Protein AF-A0A967KEA1-F1 (afdb_monomer_lite)

Radius of gyration: 14.9 Å; chains: 1; bounding box: 35×21×41 Å

Structure (mmCIF, N/CA/C/O backbone):
data_AF-A0A967KEA1-F1
#
_entry.id   AF-A0A967KEA1-F1
#
loop_
_atom_site.group_PDB
_atom_site.id
_atom_site.type_symbol
_atom_site.label_atom_id
_atom_site.label_alt_id
_atom_site.label_comp_id
_atom_site.label_asym_id
_atom_site.label_entity_id
_atom_site.label_seq_id
_atom_site.pdbx_PDB_ins_code
_atom_site.Cartn_x
_atom_site.Cartn_y
_atom_site.Cartn_z
_atom_site.occupancy
_atom_site.B_iso_or_equiv
_atom_site.auth_seq_id
_atom_site.auth_comp_id
_atom_site.auth_asym_id
_atom_site.auth_atom_id
_atom_site.pdbx_PDB_model_num
ATOM 1 N N . LYS A 1 1 ? -12.993 -6.829 13.426 1.00 82.44 1 LYS A N 1
ATOM 2 C CA . LYS A 1 1 ? -12.336 -7.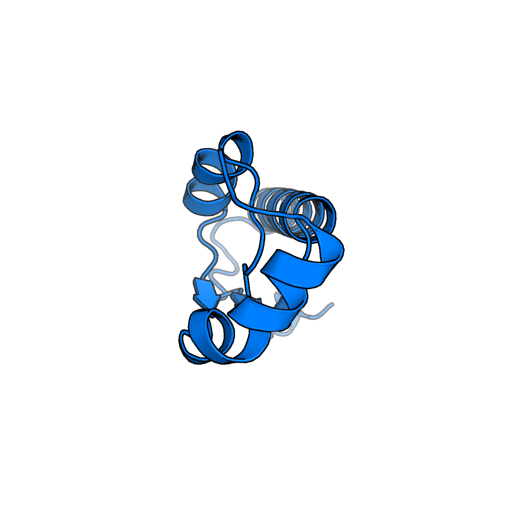609 14.510 1.00 82.44 1 LYS A CA 1
ATOM 3 C C . LYS A 1 1 ? -11.079 -6.915 15.031 1.00 82.44 1 LYS A C 1
ATOM 5 O O . LYS A 1 1 ? -11.052 -6.627 16.212 1.00 82.44 1 LYS A O 1
ATOM 10 N N . ALA A 1 2 ? -10.093 -6.600 14.182 1.00 91.94 2 ALA A N 1
ATOM 11 C CA . ALA A 1 2 ? -8.868 -5.909 14.609 1.00 91.94 2 ALA A CA 1
ATOM 12 C C . ALA A 1 2 ? -9.131 -4.541 15.274 1.00 91.94 2 ALA A C 1
ATOM 14 O O . ALA A 1 2 ? -8.668 -4.306 16.383 1.00 91.94 2 ALA A O 1
ATOM 15 N N . ILE A 1 3 ? -9.953 -3.690 14.648 1.00 91.56 3 ILE A N 1
ATOM 16 C CA . ILE A 1 3 ? -10.213 -2.321 15.128 1.00 91.56 3 ILE A CA 1
ATOM 17 C C . ILE A 1 3 ? -10.906 -2.286 16.503 1.00 91.56 3 ILE A C 1
ATOM 19 O O . ILE A 1 3 ? -10.355 -1.656 17.403 1.00 91.56 3 ILE A O 1
ATOM 23 N N . PRO A 1 4 ? -12.015 -3.023 16.749 1.00 90.25 4 PRO A N 1
ATOM 24 C CA . PRO A 1 4 ? -12.587 -3.127 18.097 1.00 90.25 4 PRO A CA 1
ATOM 25 C C . PRO A 1 4 ? -11.635 -3.707 19.151 1.00 90.25 4 PRO A C 1
ATOM 27 O O . PRO A 1 4 ? -11.826 -3.467 20.336 1.00 90.25 4 PRO A O 1
ATOM 30 N N . ALA A 1 5 ? -10.622 -4.471 18.733 1.00 92.69 5 ALA A N 1
ATOM 31 C CA . ALA A 1 5 ? -9.586 -5.010 19.611 1.00 92.69 5 ALA A CA 1
ATOM 32 C C . ALA A 1 5 ? -8.389 -4.053 19.801 1.00 92.69 5 ALA A C 1
ATOM 34 O O . ALA A 1 5 ? -7.400 -4.437 20.418 1.00 92.69 5 ALA A O 1
ATOM 35 N N . GLY A 1 6 ? -8.445 -2.829 19.260 1.00 91.69 6 GLY A N 1
ATOM 36 C CA . GLY A 1 6 ? -7.376 -1.833 19.375 1.00 91.69 6 GLY A CA 1
ATOM 37 C C . GLY A 1 6 ? -6.148 -2.101 18.497 1.00 91.69 6 GLY A C 1
ATOM 38 O O . GLY A 1 6 ? -5.091 -1.523 18.735 1.00 91.69 6 GLY A O 1
ATOM 39 N N . LEU A 1 7 ? -6.259 -2.972 17.488 1.00 93.62 7 LEU A N 1
ATOM 40 C CA . LEU A 1 7 ? -5.148 -3.351 16.609 1.00 93.62 7 LEU A CA 1
ATOM 41 C C . LEU A 1 7 ? -5.192 -2.577 15.289 1.00 93.62 7 LEU A C 1
ATOM 43 O O . LEU A 1 7 ? -6.196 -2.615 14.570 1.00 93.62 7 LEU A O 1
ATOM 47 N N . SER A 1 8 ? -4.089 -1.909 14.942 1.00 94.06 8 SER A N 1
ATOM 48 C CA . SER A 1 8 ? -3.959 -1.227 13.654 1.00 94.06 8 SER A CA 1
ATOM 49 C C . SER A 1 8 ? -3.702 -2.205 12.505 1.00 94.06 8 SER A C 1
ATOM 51 O O . SER A 1 8 ? -3.064 -3.244 12.662 1.00 94.06 8 SER A O 1
ATOM 53 N N . LEU A 1 9 ? -4.210 -1.851 11.326 1.00 94.81 9 LEU A N 1
ATOM 54 C CA . LEU A 1 9 ? -3.973 -2.573 10.084 1.00 94.81 9 LEU A CA 1
ATOM 55 C C . LEU A 1 9 ? -2.653 -2.150 9.428 1.00 94.81 9 LEU A C 1
ATOM 57 O O . LEU A 1 9 ? -2.286 -0.971 9.449 1.00 94.81 9 LEU A O 1
ATOM 61 N N . ALA A 1 10 ? -1.994 -3.126 8.808 1.00 97.50 10 ALA A N 1
ATOM 62 C CA . ALA A 1 10 ? -0.874 -2.945 7.896 1.00 97.50 10 ALA A CA 1
ATOM 63 C C . ALA A 1 10 ? -1.200 -3.688 6.600 1.00 97.50 10 ALA A C 1
ATOM 65 O O . ALA A 1 10 ? -1.450 -4.895 6.637 1.00 97.50 10 ALA A O 1
ATOM 66 N N . ILE A 1 11 ? -1.259 -2.967 5.484 1.00 98.00 11 ILE A N 1
ATOM 67 C CA . ILE A 1 11 ? -1.670 -3.510 4.186 1.00 98.00 11 ILE A CA 1
ATOM 68 C C . ILE A 1 11 ? -0.486 -3.408 3.233 1.00 98.00 11 ILE A C 1
ATOM 70 O O . ILE A 1 11 ? 0.012 -2.317 2.990 1.00 98.00 11 ILE A O 1
ATOM 74 N N . HIS A 1 12 ? -0.030 -4.531 2.689 1.00 98.56 12 HIS A N 1
ATOM 75 C CA . HIS A 1 12 ? 1.013 -4.541 1.666 1.00 98.56 12 HIS A CA 1
ATOM 76 C C . HIS A 1 12 ? 0.408 -4.209 0.295 1.00 98.56 12 HIS A C 1
ATOM 78 O O . HIS A 1 12 ? -0.455 -4.953 -0.174 1.00 98.56 12 HIS A O 1
ATOM 84 N N . ALA A 1 13 ? 0.867 -3.132 -0.356 1.00 98.56 13 ALA A N 1
ATOM 85 C CA . ALA A 1 13 ? 0.411 -2.744 -1.692 1.00 98.56 13 ALA A CA 1
ATOM 86 C C . ALA A 1 13 ? 1.538 -2.104 -2.526 1.00 98.56 13 ALA A C 1
ATOM 88 O O . ALA A 1 13 ? 2.090 -1.062 -2.176 1.00 98.56 13 ALA A O 1
ATOM 89 N N . ILE A 1 14 ? 1.870 -2.733 -3.658 1.00 98.00 14 ILE A N 1
ATOM 90 C CA . ILE A 1 14 ? 2.939 -2.276 -4.564 1.00 98.00 14 ILE A CA 1
ATOM 91 C C . ILE A 1 14 ? 2.360 -1.640 -5.827 1.00 98.00 14 ILE A C 1
ATOM 93 O O . ILE A 1 14 ? 2.710 -0.505 -6.128 1.00 98.00 14 ILE A O 1
ATOM 97 N N . GLY A 1 15 ? 1.496 -2.359 -6.552 1.00 97.25 15 GLY A N 1
ATOM 98 C CA . GLY A 1 15 ? 0.899 -1.890 -7.806 1.00 97.25 15 GLY A CA 1
ATOM 99 C C . GLY A 1 15 ? -0.146 -0.790 -7.610 1.00 97.25 15 GLY A C 1
ATOM 100 O O . GLY A 1 15 ? -0.760 -0.694 -6.548 1.00 97.25 15 GLY A O 1
ATOM 101 N N . ASP A 1 16 ? -0.398 -0.014 -8.660 1.00 97.56 16 ASP A N 1
ATOM 102 C CA . ASP A 1 16 ? -1.373 1.084 -8.690 1.00 97.56 16 ASP A CA 1
ATOM 103 C C . ASP A 1 16 ? -2.774 0.629 -8.268 1.00 97.56 16 ASP A C 1
ATOM 105 O O . ASP A 1 16 ? -3.339 1.176 -7.322 1.00 97.56 16 ASP A O 1
ATOM 109 N N . LYS A 1 17 ? -3.294 -0.453 -8.859 1.00 98.38 17 LYS A N 1
ATOM 11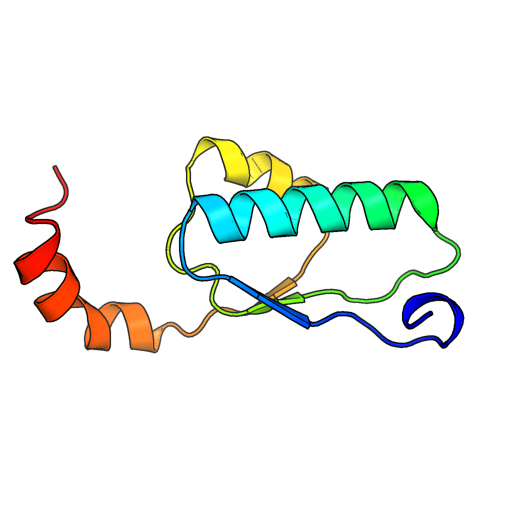0 C CA . LYS A 1 17 ? -4.603 -0.998 -8.474 1.00 98.38 17 LYS A CA 1
ATOM 111 C C . LYS A 1 17 ? -4.625 -1.489 -7.025 1.00 98.38 17 LYS A C 1
ATOM 113 O O . LYS A 1 17 ? -5.621 -1.315 -6.334 1.00 98.38 17 LYS A O 1
ATOM 118 N N . ALA A 1 18 ? -3.538 -2.094 -6.543 1.00 98.56 18 ALA A N 1
ATOM 119 C CA . ALA A 1 18 ? -3.464 -2.547 -5.154 1.00 98.56 18 ALA A CA 1
ATOM 120 C C . ALA A 1 18 ? -3.494 -1.360 -4.176 1.00 98.56 18 ALA A C 1
ATOM 122 O O . ALA A 1 18 ? -4.172 -1.425 -3.151 1.00 98.56 18 ALA A O 1
ATOM 123 N N . ASN A 1 19 ? -2.798 -0.272 -4.514 1.00 98.50 19 ASN A N 1
ATOM 124 C CA . ASN A 1 19 ? -2.824 0.971 -3.749 1.00 98.50 19 ASN A CA 1
ATOM 125 C C . ASN A 1 19 ? -4.215 1.611 -3.766 1.00 98.50 19 ASN A C 1
ATOM 127 O O . ASN A 1 19 ? -4.714 1.963 -2.699 1.00 98.50 19 ASN A O 1
ATOM 131 N N . HIS A 1 20 ? -4.869 1.682 -4.928 1.00 98.38 20 HIS A N 1
ATOM 132 C CA . HIS A 1 20 ? -6.239 2.180 -5.052 1.00 98.38 20 HIS A CA 1
ATOM 133 C C . HIS A 1 20 ? -7.201 1.442 -4.108 1.00 98.38 20 HIS A C 1
ATOM 135 O O . HIS A 1 20 ? -7.847 2.060 -3.262 1.00 98.38 20 HIS A O 1
ATOM 141 N N . GLU A 1 21 ? -7.241 0.109 -4.180 1.00 98.44 21 GLU A N 1
ATOM 142 C CA . GLU A 1 21 ? -8.124 -0.716 -3.344 1.00 98.44 21 GLU A CA 1
ATOM 143 C C . GLU A 1 21 ? -7.817 -0.559 -1.845 1.00 98.44 21 GLU A C 1
ATOM 145 O O . GLU A 1 21 ? -8.731 -0.458 -1.023 1.00 98.44 21 GLU A O 1
ATOM 150 N N . ALA A 1 22 ? -6.535 -0.487 -1.469 1.00 97.94 22 ALA A N 1
ATOM 151 C CA . ALA A 1 22 ? -6.129 -0.271 -0.081 1.00 97.94 22 ALA A CA 1
ATOM 152 C C . ALA A 1 22 ? -6.577 1.102 0.449 1.00 97.94 22 ALA A C 1
ATOM 154 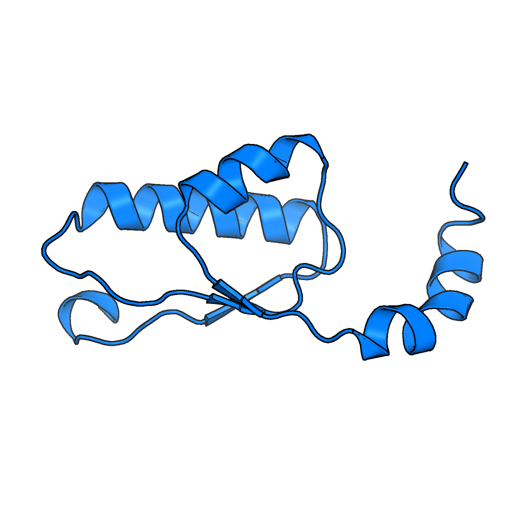O O . ALA A 1 22 ? -7.071 1.194 1.576 1.00 97.94 22 ALA A O 1
ATOM 155 N N . ILE A 1 23 ? -6.449 2.156 -0.362 1.00 97.50 23 ILE A N 1
ATOM 156 C CA . ILE A 1 23 ? -6.909 3.510 -0.030 1.00 97.50 23 ILE A CA 1
ATOM 157 C C . ILE A 1 23 ? -8.429 3.520 0.161 1.00 97.50 23 ILE A C 1
ATOM 159 O O . ILE A 1 23 ? -8.902 3.983 1.200 1.00 97.50 23 ILE A O 1
ATOM 163 N N . GLN A 1 24 ? -9.193 2.965 -0.787 1.00 97.19 24 GLN A N 1
ATOM 164 C CA . GLN A 1 24 ? -10.657 2.914 -0.695 1.00 97.19 24 GLN A CA 1
ATOM 165 C C . GLN A 1 24 ? -11.121 2.122 0.533 1.00 97.19 24 GLN A C 1
ATOM 167 O O . GLN A 1 24 ? -12.006 2.563 1.268 1.00 97.19 24 GLN A O 1
ATOM 172 N N . ALA A 1 25 ? -10.490 0.979 0.815 1.00 94.81 25 ALA A N 1
ATOM 173 C CA . ALA A 1 25 ? -10.802 0.182 1.996 1.00 94.81 25 ALA A CA 1
ATOM 174 C C . ALA A 1 25 ? -10.573 0.965 3.298 1.00 94.81 25 ALA A C 1
ATOM 176 O O . ALA A 1 25 ? -11.390 0.883 4.215 1.00 94.81 25 ALA A O 1
ATOM 177 N N . LEU A 1 26 ? -9.489 1.739 3.384 1.00 93.12 26 LEU A N 1
ATOM 178 C CA . LEU A 1 26 ? -9.168 2.528 4.573 1.00 93.12 26 LEU A CA 1
ATOM 179 C C . LEU A 1 26 ? -10.072 3.749 4.748 1.00 93.12 26 LEU A C 1
ATOM 181 O O . LEU A 1 26 ? -10.450 4.043 5.880 1.00 93.12 26 LEU A O 1
ATOM 185 N N . ILE A 1 27 ? -10.476 4.409 3.659 1.00 92.94 27 ILE A N 1
ATOM 186 C CA . ILE A 1 27 ? -11.507 5.459 3.695 1.00 92.94 27 ILE A CA 1
ATOM 187 C C . ILE A 1 27 ? -12.805 4.880 4.271 1.00 92.94 27 ILE A C 1
ATOM 189 O O . ILE A 1 27 ? -13.297 5.364 5.288 1.00 92.94 27 ILE A O 1
ATOM 193 N N . ASN A 1 28 ? -13.280 3.763 3.712 1.00 92.31 28 ASN A N 1
ATOM 194 C CA . ASN A 1 28 ? -14.499 3.097 4.177 1.00 92.31 28 ASN A CA 1
ATOM 195 C C . ASN A 1 28 ? -14.414 2.667 5.651 1.00 92.31 28 ASN A C 1
ATOM 197 O O . ASN A 1 28 ? -15.400 2.724 6.388 1.00 92.31 28 ASN A O 1
ATOM 201 N N . ILE A 1 29 ? -13.238 2.221 6.098 1.00 90.31 29 ILE A N 1
ATOM 202 C CA . ILE A 1 29 ? -12.985 1.858 7.495 1.00 90.31 29 ILE A CA 1
ATOM 203 C C . ILE A 1 29 ? -13.084 3.085 8.404 1.00 90.31 29 ILE A C 1
ATOM 205 O O . ILE A 1 29 ? -13.755 3.015 9.435 1.00 90.31 29 ILE A O 1
ATOM 209 N N . ASN A 1 30 ? -12.450 4.196 8.030 1.00 86.81 30 ASN A N 1
ATOM 210 C CA . ASN A 1 30 ? -12.494 5.426 8.816 1.00 86.81 30 ASN A CA 1
ATOM 211 C C . ASN A 1 30 ? -13.931 5.953 8.938 1.00 86.81 30 ASN A C 1
ATOM 213 O O . ASN A 1 30 ? -14.347 6.320 10.037 1.00 86.81 30 ASN A O 1
ATOM 217 N N . ASP A 1 31 ? -14.710 5.889 7.856 1.00 88.38 31 ASP A N 1
ATOM 218 C CA . ASP A 1 31 ? -16.127 6.269 7.852 1.00 88.38 31 ASP A CA 1
ATOM 219 C C . ASP A 1 31 ? -16.983 5.336 8.727 1.00 88.38 31 ASP A C 1
ATOM 221 O O . ASP A 1 31 ? -17.915 5.779 9.399 1.00 88.38 31 ASP A O 1
ATOM 225 N N . SER A 1 32 ? -16.652 4.040 8.769 1.00 89.44 32 SER A N 1
ATOM 226 C CA . SER A 1 32 ? -17.415 3.032 9.523 1.00 89.44 32 SER A CA 1
ATOM 227 C C . SER A 1 32 ? -17.155 3.053 11.032 1.00 89.44 32 SER A C 1
ATOM 229 O O . SER A 1 32 ? -18.057 2.753 11.815 1.00 89.44 32 SER A O 1
ATOM 231 N N . PHE A 1 33 ? -15.922 3.340 11.461 1.00 85.44 33 PHE A N 1
ATOM 232 C CA . PHE A 1 33 ? -15.533 3.306 12.880 1.00 85.44 33 PHE A CA 1
ATOM 233 C C . PHE A 1 33 ? -15.470 4.696 13.529 1.00 85.44 33 PHE A C 1
ATOM 235 O O . PHE A 1 33 ? -15.556 4.792 14.760 1.00 85.44 33 PHE A O 1
ATOM 242 N N . GLY A 1 34 ? -15.375 5.761 12.727 1.00 73.88 34 GLY A N 1
ATOM 243 C CA . GLY A 1 34 ? -15.335 7.148 13.182 1.00 73.88 34 GLY A CA 1
ATOM 244 C C . GLY A 1 34 ? -14.180 7.459 14.143 1.00 73.88 34 GLY A C 1
ATOM 245 O O . GLY A 1 34 ? -13.240 6.685 14.329 1.00 73.88 34 GLY A O 1
ATOM 246 N N . ASP A 1 35 ? -14.275 8.605 14.820 1.00 70.50 35 ASP A N 1
ATOM 247 C CA . ASP A 1 35 ? -13.241 9.116 15.734 1.00 70.50 35 ASP A CA 1
ATOM 248 C C . ASP A 1 35 ? -13.008 8.261 16.996 1.00 70.50 35 ASP A C 1
ATOM 250 O O . ASP A 1 35 ? -12.033 8.480 17.717 1.00 70.50 35 ASP A O 1
ATOM 254 N N . ASN A 1 36 ? -13.876 7.285 17.277 1.00 66.75 36 ASN A N 1
ATOM 255 C CA . ASN A 1 36 ? -13.776 6.426 18.462 1.00 66.75 36 ASN A CA 1
ATOM 256 C C . ASN A 1 36 ? -12.587 5.454 18.392 1.00 66.75 36 ASN A C 1
ATOM 258 O O . ASN A 1 36 ? -12.133 4.962 19.424 1.00 66.75 36 ASN A O 1
ATOM 262 N N . PHE A 1 37 ? -12.061 5.195 17.191 1.00 69.69 37 PHE A N 1
ATOM 263 C CA . PHE A 1 37 ? -10.935 4.293 16.970 1.00 69.69 37 PHE A CA 1
ATOM 264 C C . PHE A 1 37 ? -9.863 4.966 16.105 1.00 69.69 37 PHE A C 1
ATOM 266 O O . PHE A 1 37 ? -9.632 4.577 14.963 1.00 69.69 37 PHE A O 1
ATOM 273 N N . LYS A 1 38 ? -9.166 5.968 16.663 1.00 76.31 38 LYS A N 1
ATOM 274 C CA . LYS A 1 38 ? -8.008 6.631 16.023 1.00 76.31 38 LYS A CA 1
ATOM 275 C C . LYS A 1 38 ? -6.772 5.729 16.004 1.00 76.31 38 LYS A C 1
ATOM 277 O O . LYS A 1 38 ? -5.768 5.996 16.665 1.00 76.31 38 LYS A O 1
ATOM 282 N N . LEU A 1 39 ? -6.848 4.632 15.261 1.00 88.50 39 LEU A N 1
ATOM 283 C CA . LEU A 1 39 ? -5.729 3.726 15.043 1.00 88.50 39 LEU A CA 1
ATOM 284 C C . LEU A 1 39 ? -4.888 4.215 13.866 1.00 88.50 39 LEU A C 1
ATOM 286 O O . LEU A 1 39 ? -5.400 4.644 12.838 1.00 88.50 39 LEU A O 1
ATOM 290 N N . ARG A 1 40 ? -3.565 4.119 14.001 1.00 90.50 40 ARG A N 1
ATOM 291 C CA . ARG A 1 40 ? -2.637 4.481 12.926 1.00 90.50 40 ARG A CA 1
ATOM 292 C C . ARG A 1 40 ? -2.484 3.318 11.951 1.00 90.50 40 ARG A C 1
ATOM 294 O O . ARG A 1 40 ? -1.625 2.456 12.142 1.00 90.50 40 ARG A O 1
ATOM 301 N N . HIS A 1 41 ? -3.355 3.268 10.951 1.00 94.56 41 HIS A N 1
ATOM 302 C CA . HIS A 1 41 ? -3.248 2.328 9.838 1.00 94.56 41 HIS A CA 1
ATOM 303 C C . HIS A 1 41 ? -2.080 2.692 8.919 1.00 94.56 41 HIS A C 1
ATOM 305 O O . HIS A 1 41 ? -1.684 3.860 8.835 1.00 94.56 41 HIS A O 1
ATOM 311 N N . ARG A 1 42 ? -1.519 1.691 8.238 1.00 97.44 42 ARG A N 1
ATOM 312 C CA . ARG A 1 42 ? -0.437 1.894 7.274 1.00 97.44 42 ARG A CA 1
ATOM 313 C C . ARG A 1 42 ? -0.607 1.058 6.012 1.00 97.44 42 ARG A C 1
ATOM 315 O O . ARG A 1 42 ? -1.073 -0.081 6.085 1.00 97.44 42 ARG A O 1
ATOM 322 N N . ILE A 1 43 ? -0.195 1.630 4.887 1.00 98.44 43 ILE A N 1
ATOM 323 C CA . ILE A 1 43 ? 0.056 0.902 3.644 1.00 98.44 43 ILE A CA 1
ATOM 324 C C . ILE A 1 43 ? 1.574 0.776 3.504 1.00 98.44 43 ILE A C 1
ATOM 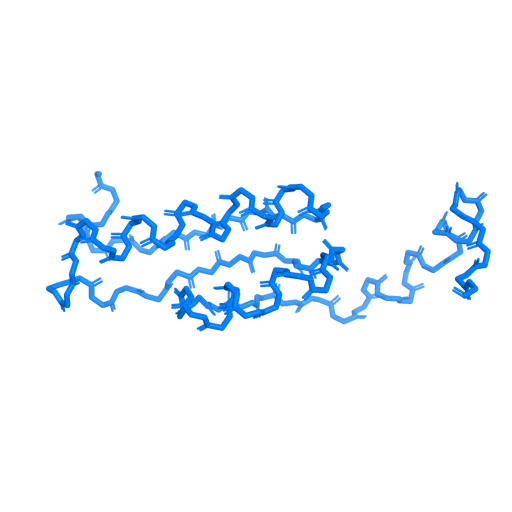326 O O . ILE A 1 43 ? 2.292 1.772 3.600 1.00 98.44 43 ILE A O 1
ATOM 330 N N . GLU A 1 44 ? 2.055 -0.447 3.324 1.00 98.62 44 GLU A N 1
ATOM 331 C CA . GLU A 1 44 ? 3.463 -0.756 3.080 1.00 98.62 44 GLU A CA 1
ATOM 332 C C . GLU A 1 44 ? 3.778 -0.620 1.590 1.00 98.62 44 GLU A C 1
ATOM 334 O O . GLU A 1 44 ? 2.972 -1.025 0.749 1.00 98.62 44 GLU A O 1
ATOM 339 N N . HIS A 1 45 ? 4.983 -0.140 1.290 1.00 98.19 45 HIS A N 1
ATOM 340 C CA . HIS A 1 45 ? 5.536 0.109 -0.041 1.00 98.19 45 HIS A CA 1
ATOM 341 C C . HIS A 1 45 ? 5.003 1.365 -0.710 1.00 98.19 45 HIS A C 1
ATOM 343 O O . HIS A 1 45 ? 5.771 2.315 -0.865 1.00 98.19 45 HIS A O 1
ATOM 349 N N . VAL A 1 46 ? 3.725 1.388 -1.105 1.00 97.56 46 VAL A N 1
ATOM 350 C CA . VAL A 1 46 ? 3.139 2.505 -1.878 1.00 97.56 46 VAL A CA 1
ATOM 351 C C . VAL A 1 46 ? 4.019 2.852 -3.095 1.00 97.56 46 VAL A C 1
ATOM 353 O O . VAL A 1 46 ? 4.297 4.009 -3.396 1.00 97.56 46 VAL A O 1
ATOM 356 N N . GLN A 1 47 ? 4.550 1.817 -3.753 1.00 96.62 47 GLN A N 1
ATOM 357 C CA . GLN A 1 47 ? 5.664 1.958 -4.696 1.00 96.62 47 GLN A CA 1
ATOM 358 C C . GLN A 1 47 ? 5.218 2.467 -6.071 1.00 96.62 47 GLN A C 1
ATOM 360 O O . GLN A 1 47 ? 5.872 3.330 -6.656 1.00 96.62 47 GLN A O 1
ATOM 365 N N . VAL A 1 48 ? 4.096 1.958 -6.582 1.00 95.75 48 VAL A N 1
ATOM 366 C CA . VAL A 1 48 ? 3.472 2.403 -7.830 1.00 95.75 48 VAL A CA 1
ATOM 367 C C . VAL A 1 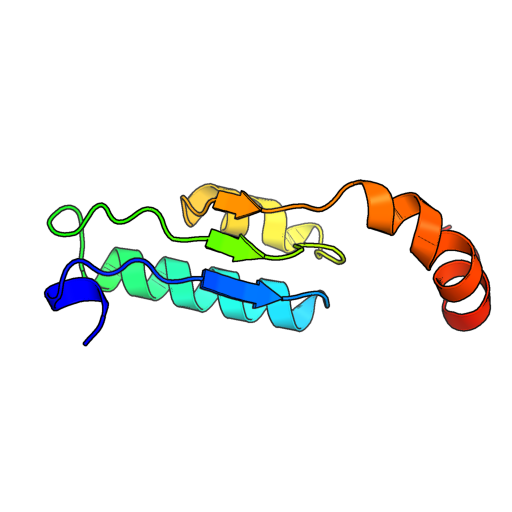48 ? 2.092 2.948 -7.491 1.00 95.75 48 VAL A C 1
ATOM 369 O O . VAL A 1 48 ? 1.196 2.192 -7.129 1.00 95.75 48 VAL A O 1
ATOM 372 N N . ILE A 1 49 ? 1.916 4.263 -7.587 1.00 96.31 49 ILE A N 1
ATOM 373 C CA . ILE A 1 49 ? 0.648 4.935 -7.287 1.00 96.31 49 ILE A CA 1
ATOM 374 C C . ILE A 1 49 ? 0.189 5.756 -8.488 1.00 96.31 49 ILE A C 1
ATOM 376 O O . ILE A 1 49 ? 0.997 6.438 -9.125 1.00 96.31 49 ILE A O 1
ATOM 380 N N . HIS A 1 50 ? -1.105 5.683 -8.800 1.00 96.69 50 HIS A N 1
ATOM 381 C CA . HIS A 1 50 ? -1.698 6.514 -9.839 1.00 96.69 50 HIS A CA 1
ATOM 382 C C . HIS A 1 50 ? -1.848 7.963 -9.330 1.00 96.69 50 HIS A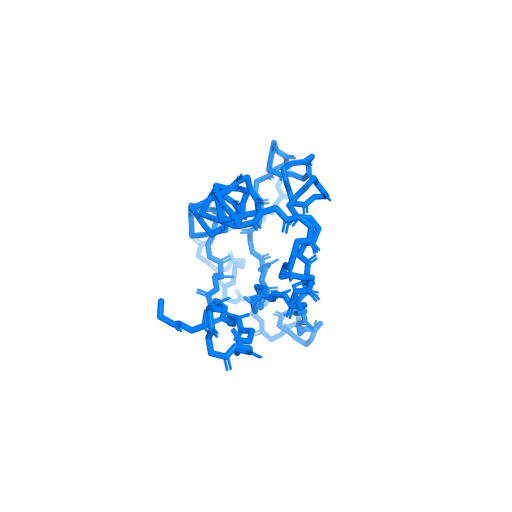 C 1
ATOM 384 O O . HIS A 1 50 ? -2.233 8.155 -8.174 1.00 96.69 50 HIS A O 1
ATOM 390 N N . PRO A 1 51 ? -1.582 9.003 -10.146 1.00 96.31 51 PRO A N 1
ATOM 391 C CA . PRO A 1 51 ? -1.711 10.399 -9.710 1.00 96.31 51 PRO A CA 1
ATOM 392 C C . PRO A 1 51 ? -3.086 10.751 -9.121 1.00 96.31 51 PRO A C 1
ATOM 394 O O . PRO A 1 51 ? -3.166 11.486 -8.136 1.00 96.31 51 PRO A O 1
ATOM 397 N N . ASP A 1 52 ? -4.154 10.173 -9.674 1.00 97.88 52 ASP A N 1
ATOM 398 C CA . ASP A 1 52 ? -5.536 10.393 -9.216 1.00 97.88 52 ASP A CA 1
ATOM 399 C C . ASP A 1 52 ? -5.816 9.840 -7.809 1.00 97.88 52 ASP A C 1
ATOM 401 O O . ASP A 1 52 ? -6.766 10.273 -7.156 1.00 97.88 52 ASP A O 1
ATOM 405 N N . ASP A 1 53 ? -4.975 8.934 -7.302 1.00 97.94 53 ASP A N 1
ATOM 406 C CA . ASP A 1 53 ? -5.107 8.385 -5.952 1.00 97.94 53 ASP A CA 1
ATOM 407 C C . ASP A 1 53 ? -4.433 9.256 -4.884 1.00 97.94 53 ASP A C 1
ATOM 409 O O . ASP A 1 53 ? -4.692 9.073 -3.694 1.00 97.94 53 ASP A O 1
ATOM 413 N N . LEU A 1 54 ? -3.604 10.240 -5.259 1.00 96.50 54 LEU A N 1
ATOM 414 C CA . LEU A 1 54 ? -2.900 11.101 -4.298 1.00 96.50 54 LEU A CA 1
ATOM 415 C C . LEU A 1 54 ? -3.851 11.876 -3.359 1.00 96.50 54 LEU A C 1
ATOM 417 O O . LEU A 1 54 ? -3.582 11.914 -2.151 1.00 96.50 54 LEU A O 1
ATOM 421 N N . PRO A 1 55 ? -4.976 12.460 -3.832 1.00 96.31 55 PRO A N 1
ATOM 422 C CA . PRO A 1 55 ? -5.967 13.063 -2.942 1.00 96.31 55 PRO A CA 1
ATOM 423 C C . PRO A 1 55 ? -6.601 12.035 -1.998 1.00 96.31 55 PRO A C 1
ATOM 425 O O . PRO A 1 55 ? -6.770 12.318 -0.812 1.00 96.31 55 PRO A O 1
ATOM 428 N N . GLY A 1 56 ? -6.910 10.835 -2.501 1.00 94.50 56 GLY A N 1
ATOM 429 C CA . GLY A 1 56 ? -7.473 9.741 -1.709 1.00 94.50 56 GLY A CA 1
ATOM 430 C C . GLY A 1 56 ? -6.518 9.274 -0.612 1.00 94.50 56 GLY A C 1
ATOM 431 O O . GLY A 1 56 ? -6.918 9.164 0.546 1.00 94.50 56 GLY A O 1
ATOM 432 N N . LEU A 1 57 ? -5.236 9.099 -0.941 1.00 95.31 57 LEU A N 1
ATOM 433 C CA . LEU A 1 57 ? -4.193 8.731 0.013 1.00 95.31 57 LEU A CA 1
ATOM 434 C C . LEU A 1 57 ? -4.105 9.755 1.153 1.00 95.31 57 LEU A C 1
ATOM 436 O O . LEU A 1 57 ? -4.119 9.372 2.322 1.00 95.31 57 LEU A O 1
ATOM 440 N N . LYS A 1 58 ? -4.107 11.056 0.833 1.00 92.31 58 LYS A N 1
ATOM 441 C CA . LYS A 1 58 ? -4.135 12.134 1.835 1.00 92.31 58 LYS A CA 1
ATOM 442 C C . LYS A 1 58 ? -5.396 12.079 2.704 1.00 92.31 58 LYS A C 1
ATOM 444 O O . LYS A 1 58 ? -5.300 12.179 3.926 1.00 92.31 58 LYS A O 1
ATOM 449 N N . ASN A 1 59 ? -6.564 11.918 2.085 1.00 89.31 59 ASN A N 1
ATOM 450 C CA . ASN A 1 59 ? -7.853 11.918 2.781 1.00 89.31 59 ASN A CA 1
ATOM 451 C C . ASN A 1 59 ? -8.053 10.677 3.663 1.00 89.31 59 ASN A C 1
ATOM 453 O O . ASN A 1 59 ? -8.713 10.761 4.694 1.00 89.31 59 ASN A O 1
ATOM 457 N N . SER A 1 60 ? -7.439 9.546 3.308 1.00 89.25 60 SER A N 1
ATOM 458 C CA . SER A 1 60 ? -7.494 8.309 4.095 1.00 89.25 60 SER A CA 1
ATOM 459 C C . SER A 1 60 ? -6.781 8.402 5.452 1.00 89.25 60 SER A C 1
ATOM 461 O O . SER A 1 60 ? -6.926 7.499 6.275 1.00 89.25 60 SER A O 1
ATOM 463 N N . ASN A 1 61 ? -5.999 9.464 5.704 1.00 88.19 61 ASN A N 1
ATOM 464 C CA . ASN A 1 61 ? -5.224 9.657 6.937 1.00 88.19 61 ASN A CA 1
ATOM 465 C C . ASN A 1 61 ? -4.335 8.444 7.302 1.00 88.19 61 ASN A C 1
ATOM 467 O O . ASN A 1 61 ? -4.061 8.165 8.473 1.00 88.19 61 ASN A O 1
ATOM 471 N N . VAL A 1 62 ? -3.901 7.694 6.287 1.00 92.75 62 VAL A N 1
ATOM 472 C CA . VAL A 1 62 ? -3.039 6.524 6.435 1.00 92.75 62 VAL A CA 1
ATOM 473 C C . VAL A 1 62 ? -1.566 6.924 6.451 1.00 92.75 62 VAL A C 1
ATOM 475 O O . VAL A 1 62 ? -1.154 7.913 5.847 1.00 92.75 62 VAL A O 1
ATOM 478 N N . ILE A 1 63 ? -0.736 6.119 7.109 1.00 96.19 63 ILE A N 1
ATOM 479 C CA . ILE A 1 63 ? 0.715 6.191 6.940 1.00 96.19 63 ILE A CA 1
ATOM 480 C C . ILE A 1 63 ? 1.108 5.461 5.650 1.00 96.19 63 ILE A C 1
ATOM 482 O O . ILE A 1 63 ? 0.926 4.249 5.549 1.00 96.19 63 ILE A O 1
ATOM 486 N N . ALA A 1 64 ? 1.724 6.171 4.708 1.00 97.25 64 ALA A N 1
ATOM 487 C CA . ALA A 1 64 ? 2.482 5.549 3.626 1.00 97.25 64 ALA A CA 1
ATOM 488 C C . ALA A 1 64 ? 3.867 5.131 4.155 1.00 97.25 64 ALA A C 1
ATOM 490 O O . ALA A 1 64 ? 4.724 5.981 4.405 1.00 97.25 64 ALA A O 1
ATOM 491 N N . SER A 1 65 ? 4.083 3.835 4.387 1.00 98.12 65 SER A N 1
ATOM 492 C CA . SER A 1 65 ? 5.368 3.300 4.848 1.00 98.12 65 SER A CA 1
ATOM 493 C C . SER A 1 65 ? 6.207 2.863 3.649 1.00 98.12 65 SER A C 1
ATOM 495 O O . SER A 1 65 ? 6.052 1.760 3.129 1.00 98.12 65 SER A O 1
ATOM 497 N N . MET A 1 66 ? 7.065 3.771 3.186 1.00 97.75 66 MET A N 1
ATOM 498 C CA . MET A 1 66 ? 7.863 3.593 1.971 1.00 97.75 66 MET A CA 1
ATOM 499 C C . MET A 1 66 ? 9.290 3.129 2.276 1.00 97.75 66 MET A C 1
ATOM 501 O O . MET A 1 66 ? 9.866 3.482 3.306 1.00 97.75 66 MET A O 1
ATOM 505 N N . GLN A 1 67 ? 9.883 2.389 1.339 1.00 97.75 67 GLN A N 1
ATOM 506 C CA . GLN A 1 67 ? 11.256 1.888 1.398 1.00 97.75 67 GLN A CA 1
ATOM 507 C C . GLN A 1 67 ? 12.070 2.503 0.246 1.00 97.75 67 GLN A C 1
ATOM 509 O O . GLN A 1 67 ? 12.095 1.945 -0.849 1.00 97.75 67 GLN A O 1
ATOM 514 N N . PRO A 1 68 ? 12.758 3.644 0.463 1.00 96.38 68 PRO A N 1
ATOM 515 C CA . PRO A 1 68 ? 13.428 4.387 -0.610 1.00 96.38 68 PRO A CA 1
ATOM 516 C C . PRO A 1 68 ? 14.443 3.576 -1.423 1.00 96.38 68 PRO A C 1
ATOM 518 O O . PRO A 1 68 ? 14.676 3.881 -2.588 1.00 96.38 68 PRO A O 1
ATOM 521 N N . LEU A 1 69 ? 15.025 2.530 -0.827 1.00 97.56 69 LEU A N 1
ATOM 522 C CA . LEU A 1 69 ? 15.988 1.655 -1.495 1.00 97.56 69 LEU A CA 1
ATOM 523 C C . LEU A 1 69 ? 15.410 0.987 -2.755 1.00 97.56 69 LEU A C 1
ATOM 525 O O . LEU A 1 69 ? 16.154 0.781 -3.711 1.00 97.56 69 LEU A O 1
ATOM 529 N N . HIS A 1 70 ? 14.099 0.720 -2.787 1.00 96.12 70 HIS A N 1
ATOM 530 C CA . HIS A 1 70 ? 13.437 0.067 -3.920 1.00 96.12 70 HIS A CA 1
ATOM 531 C C . HIS A 1 70 ? 13.518 0.891 -5.207 1.00 96.12 70 HIS A C 1
ATOM 533 O O . HIS A 1 70 ? 13.588 0.333 -6.295 1.00 96.12 70 HIS A O 1
ATOM 539 N N . ALA A 1 71 ? 13.582 2.223 -5.097 1.00 93.19 71 ALA A N 1
ATOM 540 C CA . ALA A 1 71 ? 13.739 3.088 -6.263 1.00 93.19 71 ALA A CA 1
ATOM 541 C C . ALA A 1 71 ? 15.048 2.815 -7.020 1.00 93.19 71 ALA A C 1
ATOM 543 O O . ALA A 1 71 ? 15.101 3.032 -8.224 1.00 93.19 71 ALA A O 1
ATOM 544 N N . ILE A 1 72 ? 16.089 2.351 -6.319 1.00 95.38 72 ILE A N 1
ATOM 545 C CA . ILE A 1 72 ? 17.390 2.032 -6.911 1.00 95.38 72 ILE A CA 1
ATOM 546 C C . ILE A 1 72 ? 17.467 0.543 -7.252 1.00 95.38 72 ILE A C 1
ATOM 548 O O . ILE A 1 72 ? 17.874 0.208 -8.360 1.00 95.38 72 ILE A O 1
ATOM 552 N N . SER A 1 73 ? 17.074 -0.352 -6.335 1.00 96.75 73 SER A N 1
ATOM 553 C CA . SER A 1 73 ? 17.189 -1.801 -6.565 1.00 96.75 73 SER A CA 1
ATOM 554 C C . SER A 1 73 ? 16.323 -2.299 -7.716 1.00 96.75 73 SER A C 1
ATOM 556 O O . SER A 1 73 ? 16.716 -3.231 -8.411 1.00 96.75 73 SER A O 1
ATOM 558 N N . ASP A 1 74 ? 15.168 -1.671 -7.931 1.00 95.56 74 ASP A N 1
ATOM 559 C CA . ASP A 1 74 ? 14.180 -2.134 -8.904 1.00 95.56 74 ASP A CA 1
ATOM 560 C C . ASP A 1 74 ? 14.298 -1.372 -10.232 1.00 95.56 74 ASP A C 1
ATOM 562 O O . ASP A 1 74 ? 13.581 -1.679 -11.180 1.00 95.56 74 ASP A O 1
ATOM 566 N N . MET A 1 75 ? 15.192 -0.377 -10.312 1.00 93.56 75 MET A N 1
ATOM 567 C CA . MET A 1 75 ? 15.305 0.541 -11.449 1.00 93.56 75 MET A CA 1
ATOM 568 C C . MET A 1 75 ? 15.598 -0.191 -12.759 1.00 93.56 75 MET A C 1
ATOM 570 O O . MET A 1 75 ? 14.903 0.029 -13.747 1.00 93.56 75 MET A O 1
ATOM 574 N N . GLU A 1 76 ? 16.607 -1.066 -12.769 1.00 95.38 76 GLU A N 1
ATOM 575 C CA . GLU A 1 76 ? 17.011 -1.800 -13.976 1.00 95.38 76 GLU A CA 1
ATOM 576 C C . GLU A 1 76 ? 15.891 -2.728 -14.458 1.00 95.38 76 GLU A C 1
ATOM 578 O O . GLU A 1 76 ? 15.535 -2.712 -15.633 1.00 95.38 76 GLU A O 1
ATOM 583 N N . MET A 1 77 ? 15.265 -3.451 -13.526 1.00 95.38 77 MET A N 1
ATOM 584 C CA . MET A 1 77 ? 14.124 -4.328 -13.798 1.00 95.38 77 MET A CA 1
ATOM 585 C C . MET A 1 77 ? 12.916 -3.548 -14.340 1.00 95.38 77 MET A C 1
ATOM 587 O O . MET A 1 77 ? 12.273 -3.980 -15.298 1.00 95.38 77 MET A O 1
ATOM 591 N N . ALA A 1 78 ? 12.623 -2.374 -13.772 1.00 94.19 78 ALA A N 1
ATOM 592 C CA . ALA A 1 78 ? 11.539 -1.518 -14.240 1.00 94.19 78 ALA A CA 1
ATOM 593 C C . ALA A 1 78 ? 11.806 -0.985 -15.657 1.00 94.19 78 ALA A C 1
ATOM 595 O O . ALA A 1 78 ? 10.898 -0.999 -16.484 1.00 94.19 78 ALA A O 1
ATOM 596 N N . ILE A 1 79 ? 13.039 -0.565 -15.964 1.00 94.38 79 ILE A N 1
ATOM 597 C CA . ILE A 1 79 ? 13.422 -0.120 -17.314 1.00 94.38 79 ILE A CA 1
ATOM 598 C C . ILE A 1 79 ? 13.311 -1.276 -18.316 1.00 94.38 79 ILE A C 1
ATOM 600 O O . ILE A 1 79 ? 12.757 -1.086 -19.398 1.00 94.38 79 ILE A O 1
ATOM 604 N N . GLU A 1 80 ? 13.788 -2.473 -17.964 1.00 96.25 80 GLU A N 1
ATOM 605 C CA . GLU A 1 80 ? 13.745 -3.649 -18.842 1.00 96.25 80 GLU A CA 1
ATOM 606 C C . GLU A 1 80 ? 12.309 -4.045 -19.215 1.00 96.25 80 GLU A C 1
ATOM 608 O O . GLU A 1 80 ? 12.030 -4.361 -20.373 1.00 96.25 80 GLU A O 1
ATOM 613 N N . HIS A 1 81 ? 11.385 -4.020 -18.251 1.00 95.50 81 HIS A N 1
ATOM 614 C CA . HIS A 1 81 ? 10.028 -4.527 -18.463 1.00 95.50 81 HIS A CA 1
ATOM 615 C C . HIS A 1 81 ? 8.987 -3.462 -18.814 1.00 95.50 81 HIS A C 1
ATOM 617 O O . HIS A 1 81 ? 7.984 -3.798 -19.447 1.00 95.50 81 HIS A O 1
ATOM 623 N N . TRP A 1 82 ? 9.176 -2.205 -18.407 1.00 92.69 82 TRP A N 1
ATOM 624 C CA . TRP A 1 82 ? 8.220 -1.113 -18.650 1.00 92.69 82 TRP A CA 1
ATOM 625 C C . TRP A 1 82 ? 8.747 -0.043 -19.612 1.00 92.69 82 TRP A C 1
ATOM 627 O O . TRP A 1 82 ? 7.955 0.764 -20.097 1.00 92.69 82 TRP A O 1
ATOM 637 N N . GLY A 1 83 ? 10.044 -0.057 -19.925 1.00 91.94 83 GLY A N 1
ATOM 638 C CA . GLY A 1 83 ? 10.696 0.961 -20.744 1.00 91.94 83 GLY A CA 1
ATOM 639 C C . GLY A 1 83 ? 11.007 2.247 -19.975 1.00 91.94 83 GLY A C 1
ATOM 640 O O . GLY A 1 83 ? 10.784 2.363 -18.768 1.00 91.94 83 GLY A O 1
ATOM 641 N N . GLU A 1 84 ? 11.547 3.238 -20.687 1.00 86.19 84 GLU A N 1
ATOM 642 C CA . GLU A 1 84 ? 11.778 4.565 -20.116 1.00 86.19 84 GLU A CA 1
ATOM 643 C C . GLU A 1 84 ? 10.449 5.261 -19.804 1.00 86.19 84 GLU A C 1
ATOM 645 O O . GLU A 1 84 ? 9.495 5.210 -20.583 1.00 86.19 84 GLU A O 1
ATOM 650 N N . ARG A 1 85 ? 10.390 5.954 -18.661 1.00 73.12 85 ARG A N 1
ATOM 651 C CA . ARG A 1 85 ? 9.261 6.835 -18.356 1.00 73.12 85 ARG A CA 1
ATOM 652 C C . ARG A 1 85 ? 9.350 8.088 -19.226 1.00 73.12 85 ARG A C 1
ATOM 654 O O . ARG A 1 85 ? 10.215 8.927 -18.989 1.00 73.12 85 ARG A O 1
ATOM 661 N N . THR A 1 86 ? 8.455 8.189 -20.205 1.00 62.81 86 THR A N 1
ATOM 662 C CA . THR A 1 86 ? 8.210 9.393 -21.020 1.00 62.81 86 THR A CA 1
ATOM 663 C C . THR A 1 86 ? 7.268 10.367 -20.336 1.00 62.81 86 THR A C 1
ATOM 665 O O . THR A 1 86 ? 6.291 9.873 -19.724 1.00 62.81 86 THR A O 1
#

Sequence (86 aa):
KAIPAGLSLAIHAIGDKANHEAIQALININDSFGDNFKLRHRIEHVQVIHPDDLPGLKNSNVIASMQPLHAISDMEMAIEHWGERT

pLDDT: mean 92.67, std 7.57, range [62.81, 98.62]

Secondary structure (DSSP, 8-state):
-TGGGTPPPEEEE-SHHHHHHHHHHHHHHHHHHGGGG----EEEE--S--GGGHHHHHHTT-EEE--TTHHHHTHHHHHHHH----

Foldseek 3Di:
DQQVVLHAEEAEAAEAVSLVVVLVVLLVVCVVCDPVRPHAHEYEACPHHDPVCVVSNVNSNHHHHHDVVCCVVCVVVCCVPVNDDD